Protein AF-A0A1G9GH28-F1 (afdb_monomer)

Structure (mmCIF, N/CA/C/O backbone):
data_AF-A0A1G9GH28-F1
#
_entry.id   AF-A0A1G9GH28-F1
#
loop_
_atom_site.group_PDB
_atom_site.id
_atom_site.type_symbol
_atom_site.label_atom_id
_atom_site.label_alt_id
_atom_site.label_comp_id
_atom_site.label_asym_id
_atom_site.label_entity_id
_atom_site.label_seq_id
_atom_site.pdbx_PDB_ins_code
_atom_site.Cartn_x
_atom_site.Cartn_y
_atom_site.Cartn_z
_atom_site.occupancy
_atom_site.B_iso_or_equiv
_atom_site.auth_seq_id
_atom_site.auth_comp_id
_atom_site.auth_asym_id
_atom_site.auth_atom_id
_atom_site.pdbx_PDB_model_num
ATOM 1 N N . MET A 1 1 ? 6.451 0.059 -19.285 1.00 55.69 1 MET A N 1
ATOM 2 C CA . MET A 1 1 ? 6.804 0.201 -17.859 1.00 55.69 1 MET A CA 1
ATOM 3 C C . MET A 1 1 ? 6.700 -1.140 -17.141 1.00 55.69 1 MET A C 1
ATOM 5 O O . MET A 1 1 ? 7.735 -1.711 -16.861 1.00 55.69 1 MET A O 1
ATOM 9 N N . PHE A 1 2 ? 5.513 -1.733 -16.984 1.00 58.75 2 PHE A N 1
ATOM 10 C CA . PHE A 1 2 ? 5.329 -2.945 -16.159 1.00 58.75 2 PHE A CA 1
ATOM 11 C C . PHE A 1 2 ? 5.827 -4.282 -16.738 1.00 58.75 2 PHE A C 1
ATOM 13 O O . PHE A 1 2 ? 6.141 -5.186 -15.972 1.00 58.75 2 PHE A O 1
ATOM 20 N N . VAL A 1 3 ? 6.002 -4.394 -18.063 1.00 61.50 3 VAL A N 1
ATOM 21 C CA . VAL A 1 3 ? 6.683 -5.558 -18.678 1.00 61.50 3 VAL A CA 1
ATOM 22 C C . VAL A 1 3 ? 8.112 -5.709 -18.135 1.00 61.50 3 VAL A C 1
ATOM 24 O O . VAL A 1 3 ? 8.598 -6.825 -17.993 1.00 61.50 3 VAL A O 1
ATOM 27 N N . LYS A 1 4 ? 8.758 -4.592 -17.758 1.00 73.56 4 LYS A N 1
ATOM 28 C CA . LYS A 1 4 ? 10.094 -4.574 -17.146 1.00 73.56 4 LYS A CA 1
ATOM 29 C C . LYS A 1 4 ? 10.130 -5.307 -15.799 1.00 73.56 4 LYS A C 1
ATOM 31 O O . LYS A 1 4 ? 11.148 -5.898 -15.476 1.00 73.56 4 LYS A O 1
ATOM 36 N N . TYR A 1 5 ? 9.022 -5.304 -15.057 1.00 78.81 5 TYR A N 1
ATOM 37 C CA . TYR A 1 5 ? 8.900 -5.968 -13.754 1.00 78.81 5 TYR A CA 1
ATOM 38 C C . TYR A 1 5 ? 8.437 -7.428 -13.868 1.00 78.81 5 TYR A C 1
ATOM 40 O O . TYR A 1 5 ? 8.140 -8.063 -12.862 1.00 78.81 5 TYR A O 1
ATOM 48 N N . GLY A 1 6 ? 8.297 -7.962 -15.089 1.00 82.31 6 GLY A N 1
ATOM 49 C CA . GLY A 1 6 ? 7.803 -9.325 -15.314 1.00 82.31 6 GLY A CA 1
ATOM 50 C C . GLY A 1 6 ? 6.313 -9.521 -15.005 1.00 82.31 6 GLY A C 1
ATOM 51 O O . GLY A 1 6 ? 5.832 -10.652 -15.023 1.00 82.31 6 GLY A O 1
ATOM 52 N N . LEU A 1 7 ? 5.564 -8.441 -14.748 1.00 86.44 7 LEU A N 1
ATOM 53 C CA . LEU A 1 7 ? 4.136 -8.500 -14.441 1.00 86.44 7 LEU A CA 1
ATOM 54 C C . LEU A 1 7 ? 3.297 -8.420 -15.719 1.00 86.44 7 LEU A C 1
ATOM 56 O O . LEU A 1 7 ? 3.466 -7.526 -16.554 1.00 86.44 7 LEU A O 1
ATOM 60 N N . ASN A 1 8 ? 2.344 -9.344 -15.858 1.00 91.00 8 ASN A N 1
ATOM 61 C CA . ASN A 1 8 ? 1.367 -9.293 -16.940 1.00 91.00 8 ASN A CA 1
ATOM 62 C C . ASN A 1 8 ? 0.296 -8.213 -16.672 1.00 91.00 8 ASN A C 1
ATOM 64 O O . ASN A 1 8 ? 0.131 -7.711 -15.557 1.00 91.00 8 ASN A O 1
ATOM 68 N N . ARG A 1 9 ? -0.470 -7.854 -17.708 1.00 89.00 9 ARG A N 1
ATOM 69 C CA . ARG A 1 9 ? -1.463 -6.771 -17.616 1.00 89.00 9 ARG A CA 1
ATOM 70 C C . ARG A 1 9 ? -2.615 -7.078 -16.652 1.00 89.00 9 ARG A C 1
ATOM 72 O O . ARG A 1 9 ? -3.196 -6.148 -16.104 1.00 89.00 9 ARG A O 1
ATOM 79 N N . GLN A 1 10 ? -2.934 -8.353 -16.435 1.00 93.69 10 GLN A N 1
ATOM 80 C CA . GLN A 1 10 ? -3.988 -8.763 -15.504 1.00 93.69 10 GLN A CA 1
ATOM 81 C C . GLN A 1 10 ? -3.559 -8.549 -14.051 1.00 93.69 10 GLN A C 1
ATOM 83 O O . GLN A 1 10 ? -4.332 -8.006 -13.270 1.00 93.69 10 GLN A O 1
ATOM 88 N N . ILE A 1 11 ? -2.315 -8.893 -13.706 1.00 91.75 11 ILE A N 1
ATOM 89 C CA . ILE A 1 11 ? -1.757 -8.646 -12.372 1.00 91.75 11 ILE A CA 1
ATOM 90 C C . ILE A 1 11 ? -1.689 -7.144 -12.105 1.00 91.75 11 ILE A C 1
ATOM 92 O O . ILE A 1 11 ? -2.075 -6.698 -11.032 1.00 91.75 11 ILE A O 1
ATOM 96 N N . MET A 1 12 ? -1.290 -6.345 -13.097 1.00 91.25 12 MET A N 1
ATOM 97 C CA . MET A 1 12 ? -1.295 -4.886 -12.957 1.00 91.25 12 MET A CA 1
ATOM 98 C C . MET A 1 12 ? -2.691 -4.319 -12.693 1.00 91.25 12 MET A C 1
ATOM 100 O O . MET A 1 12 ? -2.849 -3.441 -11.849 1.00 91.25 12 MET A O 1
ATOM 104 N N . ALA A 1 13 ? -3.708 -4.831 -13.391 1.00 95.00 13 ALA A N 1
ATOM 105 C CA . ALA A 1 13 ? -5.090 -4.442 -13.138 1.00 95.00 13 ALA A CA 1
ATOM 106 C C . ALA A 1 13 ? -5.540 -4.855 -11.728 1.00 95.00 13 ALA A C 1
ATOM 108 O O . ALA A 1 13 ? -6.182 -4.065 -11.044 1.00 95.00 13 ALA A O 1
ATOM 109 N N . LEU A 1 14 ? -5.160 -6.054 -11.273 1.00 96.00 14 LEU A N 1
ATOM 110 C CA . LEU A 1 14 ? -5.452 -6.522 -9.920 1.00 96.00 14 LEU A CA 1
ATOM 111 C C . LEU A 1 14 ? -4.806 -5.627 -8.857 1.00 96.00 14 LEU A C 1
ATOM 113 O O . LEU A 1 14 ? -5.496 -5.230 -7.924 1.00 96.00 14 LEU A O 1
ATOM 117 N N . VAL A 1 15 ? -3.527 -5.267 -9.012 1.00 96.00 15 VAL A N 1
ATOM 118 C CA . VAL A 1 15 ? -2.842 -4.331 -8.103 1.00 96.00 15 VAL A CA 1
ATOM 119 C C . VAL A 1 15 ? -3.612 -3.015 -8.032 1.00 96.00 15 VAL A C 1
ATOM 121 O O . VAL A 1 15 ? -3.970 -2.598 -6.937 1.00 96.00 15 VAL A O 1
ATOM 124 N N . GLY A 1 16 ? -3.983 -2.432 -9.176 1.00 96.25 16 GLY A N 1
ATOM 125 C CA . GLY A 1 16 ? -4.769 -1.195 -9.205 1.00 96.25 16 GLY A CA 1
ATOM 126 C C . GLY A 1 16 ? -6.147 -1.319 -8.540 1.00 96.25 16 GLY A C 1
ATOM 127 O O . GLY A 1 16 ? -6.595 -0.389 -7.875 1.00 96.25 16 GLY A O 1
ATOM 128 N N . VAL A 1 17 ? -6.818 -2.470 -8.659 1.00 98.31 17 VAL A N 1
ATOM 129 C CA . VAL A 1 17 ? -8.085 -2.737 -7.951 1.00 98.31 17 VAL A CA 1
ATOM 130 C C . VAL A 1 17 ? -7.867 -2.828 -6.440 1.00 98.31 17 VAL A C 1
ATOM 132 O O . VAL A 1 17 ? -8.662 -2.275 -5.683 1.00 98.31 17 VAL A O 1
ATOM 135 N N . VAL A 1 18 ? -6.796 -3.485 -5.990 1.00 98.31 18 VAL A N 1
ATOM 136 C CA . VAL A 1 18 ? -6.451 -3.589 -4.563 1.00 98.31 18 VAL A CA 1
ATOM 137 C C . VAL A 1 18 ? -6.061 -2.224 -3.994 1.00 98.31 18 VAL A C 1
ATOM 139 O O . VAL A 1 18 ? -6.485 -1.884 -2.893 1.00 98.31 18 VAL A O 1
ATOM 142 N N . GLU A 1 19 ? -5.321 -1.411 -4.747 1.00 98.00 19 GLU A N 1
ATOM 143 C CA . GLU A 1 19 ? -4.985 -0.035 -4.371 1.00 98.00 19 GLU A CA 1
ATOM 144 C C . GLU A 1 19 ? -6.228 0.851 -4.295 1.00 98.00 19 GLU A C 1
ATOM 146 O O . GLU A 1 19 ? -6.391 1.585 -3.323 1.00 98.00 19 GLU A O 1
ATOM 151 N N . LEU A 1 20 ? -7.138 0.751 -5.271 1.00 98.25 20 LEU A N 1
ATOM 152 C CA . LEU A 1 20 ? -8.405 1.482 -5.255 1.00 98.25 20 LEU A CA 1
ATOM 153 C C . LEU A 1 20 ? -9.264 1.071 -4.056 1.00 98.25 20 LEU A C 1
ATOM 155 O O . LEU A 1 20 ? -9.789 1.933 -3.354 1.00 98.25 20 LEU A O 1
ATOM 159 N N . PHE A 1 21 ? -9.375 -0.234 -3.793 1.00 98.25 21 PHE A N 1
ATOM 160 C CA . PHE A 1 21 ? -10.036 -0.744 -2.597 1.00 98.25 21 PHE A CA 1
ATOM 161 C C . PHE A 1 21 ? -9.392 -0.167 -1.336 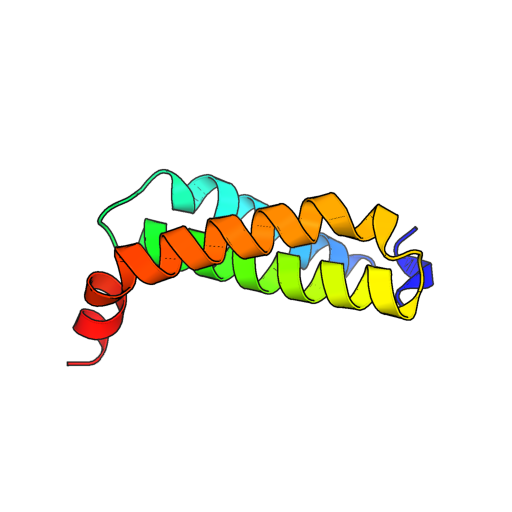1.00 98.25 21 PHE A C 1
ATOM 163 O O . PHE A 1 21 ? -10.100 0.377 -0.495 1.00 98.25 21 PHE A O 1
ATOM 170 N N . GLY A 1 22 ? -8.064 -0.223 -1.224 1.00 98.00 22 GLY A N 1
ATOM 171 C CA . GLY A 1 22 ? -7.327 0.304 -0.081 1.00 98.00 22 GLY A CA 1
ATOM 172 C C . GLY A 1 22 ? -7.560 1.798 0.137 1.00 98.00 22 GLY A C 1
ATOM 173 O O . GLY A 1 22 ? -7.869 2.225 1.250 1.00 98.00 22 GLY A O 1
ATOM 174 N N . ALA A 1 23 ? -7.494 2.581 -0.940 1.00 97.62 23 ALA A N 1
ATOM 175 C CA . ALA A 1 23 ? -7.696 4.024 -0.932 1.00 97.62 23 ALA A CA 1
ATOM 176 C C . ALA A 1 23 ? -9.126 4.429 -0.559 1.00 97.62 23 ALA A C 1
ATOM 178 O O . ALA A 1 23 ? -9.306 5.454 0.088 1.00 97.62 23 ALA A O 1
ATOM 179 N N . VAL A 1 24 ? -10.140 3.645 -0.936 1.00 98.19 24 VAL A N 1
ATOM 180 C CA . VAL A 1 24 ? -11.533 3.880 -0.520 1.00 98.19 24 VAL A CA 1
ATOM 181 C C . VAL A 1 24 ? -11.752 3.414 0.919 1.00 98.19 24 VAL A C 1
ATOM 183 O O . VAL A 1 24 ? -12.299 4.151 1.737 1.00 98.19 24 VAL A O 1
ATOM 186 N N . ALA A 1 25 ? -11.299 2.207 1.253 1.00 97.62 25 ALA A N 1
ATOM 187 C CA . ALA A 1 25 ? -11.536 1.576 2.545 1.00 97.62 25 ALA A CA 1
ATOM 188 C C . ALA A 1 25 ? -10.863 2.331 3.704 1.00 97.62 25 ALA A C 1
ATOM 190 O O . ALA A 1 25 ? -11.436 2.409 4.791 1.00 97.62 25 ALA A O 1
ATOM 191 N N . ILE A 1 26 ? -9.703 2.963 3.473 1.00 96.06 26 ILE A N 1
ATOM 192 C CA . ILE A 1 26 ? -8.992 3.726 4.508 1.00 96.06 26 ILE A CA 1
ATOM 193 C C . ILE A 1 26 ? -9.774 4.954 5.007 1.00 96.06 26 ILE A C 1
ATOM 195 O O . ILE A 1 26 ? -9.474 5.449 6.084 1.00 96.06 26 ILE A O 1
ATOM 199 N N . TRP A 1 27 ? -10.813 5.432 4.316 1.00 96.31 27 TRP A N 1
ATOM 200 C CA . TRP A 1 27 ? -11.664 6.511 4.845 1.00 96.31 27 TRP A CA 1
ATOM 201 C C . TRP A 1 27 ? -12.595 6.054 5.975 1.00 96.31 27 TRP A C 1
ATOM 203 O O . TRP A 1 27 ? -13.052 6.875 6.767 1.00 96.31 27 TRP A O 1
ATOM 213 N N . PHE A 1 28 ? -12.838 4.749 6.104 1.00 95.06 28 PHE A N 1
ATOM 214 C CA . PHE A 1 28 ? -13.703 4.165 7.132 1.00 95.06 28 PHE A CA 1
ATOM 215 C C . PHE A 1 28 ? -12.892 3.781 8.379 1.00 95.06 28 PHE A C 1
ATOM 217 O O . PHE A 1 28 ? -12.845 2.619 8.795 1.00 95.06 28 PHE A O 1
ATOM 224 N N . GLN A 1 29 ? -12.202 4.774 8.949 1.00 90.50 29 GLN A N 1
ATOM 225 C CA . GLN A 1 29 ? -11.353 4.619 10.133 1.00 90.50 29 GLN A CA 1
ATOM 226 C C . GLN A 1 29 ? -12.154 4.192 11.375 1.00 90.50 29 GLN A C 1
ATOM 228 O O . GLN A 1 29 ? -13.344 4.475 11.498 1.00 90.50 29 GLN A O 1
ATOM 233 N N . GLY A 1 30 ? -11.490 3.502 12.307 1.00 86.44 30 GLY A N 1
ATOM 234 C CA . GLY A 1 30 ? -12.102 2.992 13.543 1.00 86.44 30 GLY A CA 1
ATOM 235 C C . GLY A 1 30 ? -12.887 1.683 13.386 1.00 86.44 30 GLY A C 1
ATOM 236 O O . GLY A 1 30 ? -13.251 1.074 14.388 1.00 86.44 30 GLY A O 1
ATOM 237 N N . GLY A 1 31 ? -13.111 1.220 12.153 1.00 92.31 31 GLY A N 1
ATOM 238 C CA . GLY A 1 31 ? -13.694 -0.086 11.846 1.00 92.31 31 GLY A CA 1
ATOM 239 C C . GLY A 1 31 ? -12.726 -1.007 11.102 1.00 92.31 31 GLY A C 1
ATOM 240 O O . GLY A 1 31 ? -11.641 -0.599 10.685 1.00 92.31 31 GLY A O 1
ATOM 241 N N . LEU A 1 32 ? -13.143 -2.262 10.896 1.00 94.50 32 LEU A N 1
ATOM 242 C CA . LEU A 1 32 ? -12.326 -3.279 10.222 1.00 94.50 32 LEU A CA 1
ATOM 243 C C . LEU A 1 32 ? -11.939 -2.863 8.793 1.00 94.50 32 LEU A C 1
ATOM 245 O O . LEU A 1 32 ? -10.819 -3.121 8.364 1.00 94.50 32 LEU A O 1
ATOM 249 N N . PHE A 1 33 ? -12.831 -2.174 8.074 1.00 95.31 33 PHE A N 1
ATOM 250 C CA . PHE A 1 33 ? -12.567 -1.692 6.715 1.00 95.31 33 PHE A CA 1
ATOM 251 C C . PHE A 1 33 ? -11.388 -0.716 6.643 1.00 95.31 33 PHE A C 1
ATOM 253 O O . PHE A 1 33 ? -10.563 -0.855 5.745 1.00 95.31 33 PHE A O 1
ATOM 260 N N . GLY A 1 34 ? -11.250 0.204 7.602 1.00 96.75 34 GLY A N 1
ATOM 261 C CA . GLY A 1 34 ? -10.101 1.110 7.670 1.00 96.75 34 GLY A CA 1
ATOM 262 C C . GLY A 1 34 ? -8.777 0.356 7.807 1.00 96.75 34 GLY A C 1
ATOM 263 O O . GLY A 1 34 ? -7.830 0.628 7.067 1.00 96.75 34 GLY A O 1
ATOM 264 N N . SER A 1 35 ? -8.735 -0.646 8.691 1.00 96.69 35 SER A N 1
ATOM 265 C CA . SER A 1 35 ? -7.555 -1.497 8.893 1.00 96.69 35 SER A CA 1
ATOM 266 C C . SER A 1 35 ? -7.262 -2.385 7.679 1.00 96.69 35 SER A C 1
ATOM 268 O O . SER A 1 35 ? -6.109 -2.497 7.270 1.00 96.69 35 SER A O 1
ATOM 270 N N . LEU A 1 36 ? -8.283 -2.971 7.044 1.00 96.56 36 LEU A N 1
ATOM 271 C CA . 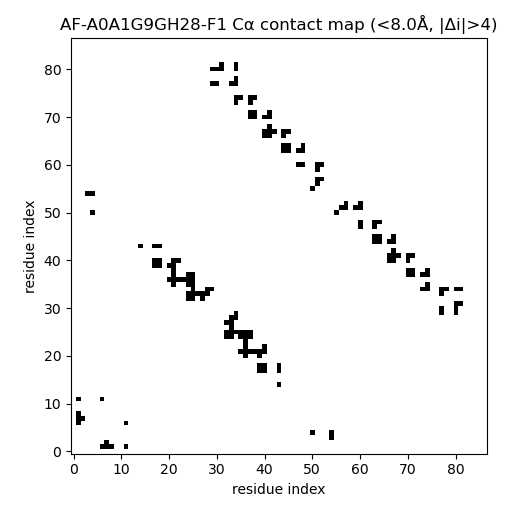LEU A 1 36 ? -8.117 -3.740 5.804 1.00 96.56 36 LEU A CA 1
ATOM 272 C C . LEU A 1 36 ? -7.631 -2.860 4.648 1.00 96.56 36 LEU A C 1
ATOM 274 O O . LEU A 1 36 ? -6.792 -3.294 3.861 1.00 96.56 36 LEU A O 1
ATOM 278 N N . GLY A 1 37 ? -8.112 -1.618 4.566 1.00 97.94 37 GLY A N 1
ATOM 279 C CA . GLY A 1 37 ? -7.656 -0.651 3.577 1.00 97.94 37 GLY A CA 1
ATOM 280 C C . GLY A 1 37 ? -6.185 -0.285 3.762 1.00 97.94 37 GLY A C 1
ATOM 281 O O . GLY A 1 37 ? -5.410 -0.319 2.806 1.00 97.94 37 GLY A O 1
ATOM 282 N N . ALA A 1 38 ? -5.774 -0.026 5.007 1.00 98.12 38 ALA A N 1
ATOM 283 C CA . ALA A 1 38 ? -4.375 0.204 5.353 1.00 98.12 38 ALA A CA 1
ATOM 284 C C . ALA A 1 38 ? -3.493 -1.021 5.047 1.00 98.12 38 ALA A C 1
ATOM 286 O O . ALA A 1 38 ? -2.422 -0.872 4.465 1.00 98.12 38 ALA A O 1
ATOM 287 N N . ALA A 1 39 ? -3.955 -2.236 5.357 1.00 97.75 39 ALA A N 1
ATOM 288 C CA . ALA A 1 39 ? -3.235 -3.468 5.035 1.00 97.75 39 ALA A CA 1
ATOM 289 C C . ALA A 1 39 ? -3.086 -3.691 3.519 1.00 97.75 39 ALA A C 1
ATOM 291 O O . ALA A 1 39 ? -2.011 -4.081 3.061 1.00 97.75 39 ALA A O 1
ATOM 292 N N . ALA A 1 40 ? -4.131 -3.405 2.735 1.00 98.25 40 ALA A N 1
ATOM 293 C CA . ALA A 1 40 ? -4.090 -3.491 1.278 1.00 98.25 40 ALA A CA 1
ATOM 294 C C . ALA A 1 40 ? -3.052 -2.525 0.684 1.00 98.25 40 ALA A C 1
ATOM 296 O O . ALA A 1 40 ? -2.200 -2.957 -0.092 1.00 98.25 40 ALA A O 1
ATOM 297 N N . LEU A 1 41 ? -3.069 -1.253 1.107 1.00 98.56 41 LEU A N 1
ATOM 298 C CA . LEU A 1 41 ? -2.097 -0.243 0.667 1.00 98.56 41 LEU A CA 1
ATOM 299 C C . LEU A 1 41 ? -0.667 -0.582 1.093 1.00 98.56 41 LEU A C 1
ATOM 301 O O . LEU A 1 41 ? 0.268 -0.365 0.323 1.00 98.56 41 LEU A O 1
ATOM 305 N N . LEU A 1 42 ? -0.487 -1.131 2.296 1.00 98.50 42 LEU A N 1
ATOM 306 C CA . LEU A 1 42 ? 0.817 -1.588 2.766 1.00 98.50 42 LEU A CA 1
ATOM 307 C C . LEU A 1 42 ? 1.347 -2.716 1.875 1.00 98.50 42 LEU A C 1
ATOM 309 O O . 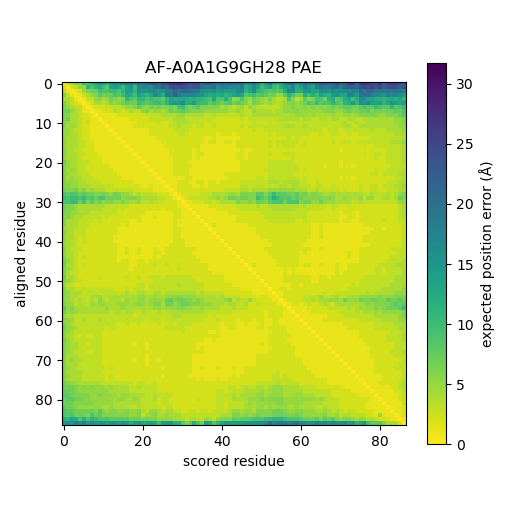LEU A 1 42 ? 2.477 -2.644 1.399 1.00 98.50 42 LEU A O 1
ATOM 313 N N . GLY A 1 43 ? 0.524 -3.732 1.609 1.00 98.19 43 GLY A N 1
ATOM 314 C CA . GLY A 1 43 ? 0.906 -4.878 0.786 1.00 98.19 43 GLY A CA 1
ATOM 315 C C . GLY A 1 43 ? 1.288 -4.489 -0.644 1.00 98.19 43 GLY A C 1
ATOM 316 O O . GLY A 1 43 ? 2.349 -4.890 -1.126 1.00 9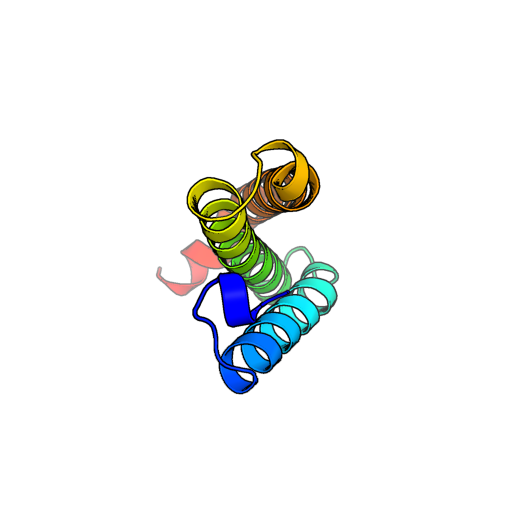8.19 43 GLY A O 1
ATOM 317 N N . THR A 1 44 ? 0.469 -3.670 -1.314 1.00 97.56 44 THR A N 1
ATOM 318 C CA . THR A 1 44 ? 0.769 -3.215 -2.683 1.00 97.56 44 THR A CA 1
ATOM 319 C C . THR A 1 44 ? 2.003 -2.317 -2.721 1.00 97.56 44 THR A C 1
ATOM 321 O O . THR A 1 44 ? 2.847 -2.485 -3.603 1.00 97.56 44 THR A O 1
ATOM 324 N N . SER A 1 45 ? 2.179 -1.442 -1.725 1.00 98.12 45 SER A N 1
ATOM 325 C CA . SER A 1 45 ? 3.362 -0.580 -1.619 1.00 98.12 45 SER A CA 1
ATOM 326 C C . SER A 1 45 ? 4.645 -1.382 -1.400 1.00 98.12 45 SER A C 1
ATOM 328 O O . SER A 1 45 ? 5.648 -1.098 -2.046 1.00 98.12 45 SER A O 1
ATOM 330 N N . LEU A 1 46 ? 4.630 -2.420 -0.554 1.00 98.19 46 LEU A N 1
ATOM 331 C CA . LEU A 1 46 ? 5.785 -3.310 -0.370 1.00 98.19 46 LEU A CA 1
ATOM 332 C C . LEU A 1 46 ? 6.156 -4.040 -1.669 1.00 98.19 46 LEU A C 1
ATOM 334 O O . LEU A 1 46 ? 7.336 -4.116 -2.016 1.00 98.19 46 LEU A O 1
ATOM 338 N N . GLY A 1 47 ? 5.159 -4.516 -2.422 1.00 95.62 47 GLY A N 1
ATOM 339 C CA . GLY A 1 47 ? 5.379 -5.098 -3.748 1.00 95.62 47 GLY A CA 1
ATOM 340 C C . GLY A 1 47 ? 6.001 -4.101 -4.734 1.00 95.62 47 GLY A C 1
ATOM 341 O O . GLY A 1 47 ? 6.962 -4.435 -5.431 1.00 95.62 47 GLY A O 1
ATOM 342 N N . ALA A 1 48 ? 5.504 -2.861 -4.754 1.00 95.25 48 ALA A N 1
ATOM 343 C CA . ALA A 1 48 ? 6.033 -1.791 -5.597 1.00 95.25 48 ALA A CA 1
ATOM 344 C C . ALA A 1 48 ? 7.473 -1.400 -5.220 1.00 95.25 48 ALA A C 1
ATOM 346 O O . ALA A 1 48 ? 8.314 -1.249 -6.106 1.00 95.25 48 ALA A O 1
ATOM 347 N N . ILE A 1 49 ? 7.792 -1.308 -3.922 1.00 96.81 49 ILE A N 1
ATOM 348 C CA . ILE A 1 49 ? 9.164 -1.083 -3.435 1.00 96.81 49 ILE A CA 1
ATOM 349 C C . ILE A 1 49 ? 10.087 -2.187 -3.951 1.00 96.81 49 ILE A C 1
ATOM 351 O O . ILE A 1 49 ? 11.134 -1.883 -4.517 1.00 96.81 49 ILE A O 1
ATOM 355 N N . GLY A 1 50 ? 9.688 -3.456 -3.816 1.00 94.94 50 GLY A N 1
ATOM 356 C CA . GLY A 1 50 ? 10.453 -4.584 -4.350 1.00 94.94 50 GLY A CA 1
ATOM 357 C C . GLY A 1 50 ? 10.716 -4.443 -5.851 1.00 94.94 50 GLY A C 1
ATOM 358 O O . GLY A 1 50 ? 11.853 -4.600 -6.292 1.00 94.94 50 GLY A O 1
ATOM 359 N N . CYS A 1 51 ? 9.698 -4.058 -6.628 1.00 94.12 51 CYS A N 1
ATOM 360 C CA . CYS A 1 51 ? 9.859 -3.846 -8.064 1.00 94.12 51 CYS A CA 1
ATOM 361 C C . CYS A 1 51 ? 10.865 -2.730 -8.388 1.00 94.12 51 CYS A C 1
ATOM 363 O O . CYS A 1 51 ? 11.750 -2.916 -9.225 1.00 94.12 51 CYS A O 1
ATOM 365 N N . HIS A 1 52 ? 10.775 -1.591 -7.701 1.00 94.88 52 HIS A N 1
ATOM 366 C CA . HIS A 1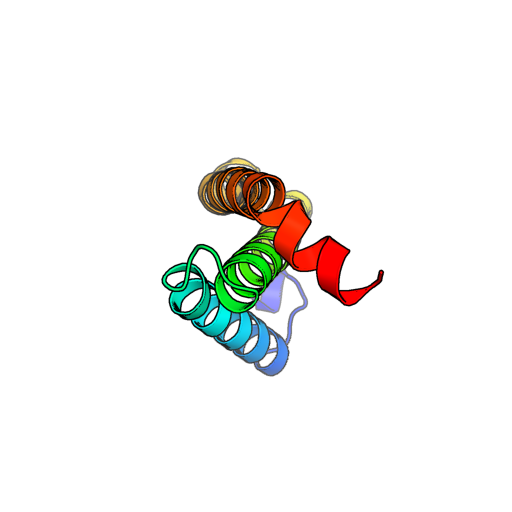 52 ? 11.695 -0.479 -7.924 1.00 94.88 52 HIS A CA 1
ATOM 367 C C . HIS A 1 52 ? 13.125 -0.791 -7.476 1.00 94.88 52 HIS A C 1
ATOM 369 O O . HIS A 1 52 ? 14.066 -0.386 -8.150 1.00 94.88 52 HIS A O 1
ATOM 375 N N . LEU A 1 53 ? 13.312 -1.542 -6.387 1.00 93.62 53 LEU A N 1
ATOM 376 C CA . LEU A 1 53 ? 14.646 -1.925 -5.917 1.00 93.62 53 LEU A CA 1
ATOM 377 C C . LEU A 1 53 ? 15.320 -2.980 -6.808 1.00 93.62 53 LEU A C 1
ATOM 379 O O . LEU A 1 53 ? 16.543 -2.970 -6.917 1.00 93.62 53 LEU A O 1
ATOM 383 N N . ILE A 1 54 ? 14.553 -3.881 -7.434 1.00 93.44 54 ILE A N 1
ATOM 384 C CA . ILE A 1 54 ? 15.100 -4.930 -8.312 1.00 93.44 54 ILE A CA 1
ATOM 385 C C . ILE A 1 54 ? 15.371 -4.397 -9.725 1.00 93.44 54 ILE A C 1
ATOM 387 O O . ILE A 1 54 ? 16.399 -4.728 -10.316 1.00 93.44 54 ILE A O 1
ATOM 391 N N . TRP A 1 55 ? 14.450 -3.608 -10.292 1.00 92.69 55 TRP A N 1
ATOM 392 C CA . TRP A 1 55 ? 14.481 -3.258 -11.718 1.00 92.69 55 TRP A CA 1
ATOM 393 C C . TRP A 1 55 ? 14.715 -1.771 -12.017 1.00 92.69 55 TRP A C 1
ATOM 395 O O . TRP A 1 55 ? 15.079 -1.456 -13.153 1.00 92.69 55 TRP A O 1
ATOM 405 N N . ASP A 1 56 ? 14.534 -0.859 -11.059 1.00 91.31 56 ASP A N 1
ATOM 406 C CA . ASP A 1 56 ? 14.699 0.592 -11.247 1.00 91.31 56 ASP A CA 1
ATOM 407 C C . ASP A 1 56 ? 15.734 1.184 -10.275 1.00 91.31 56 ASP A C 1
ATOM 409 O O . ASP A 1 56 ? 16.643 0.497 -9.809 1.00 91.31 56 ASP A O 1
ATOM 413 N N . THR A 1 57 ? 15.644 2.490 -10.006 1.00 93.31 57 THR A N 1
ATOM 414 C CA . THR A 1 57 ? 16.423 3.138 -8.957 1.00 93.31 57 THR A CA 1
ATOM 415 C C . THR A 1 57 ? 15.600 3.253 -7.680 1.00 93.31 57 THR A C 1
ATOM 417 O O . THR A 1 57 ? 14.380 3.411 -7.705 1.00 93.31 57 THR A O 1
ATOM 420 N N . TRP A 1 58 ? 16.274 3.270 -6.530 1.00 93.75 58 TRP A N 1
ATOM 421 C CA . TRP A 1 58 ? 15.612 3.463 -5.236 1.00 93.75 58 TRP A CA 1
ATOM 422 C C . TRP A 1 58 ? 14.801 4.770 -5.158 1.00 93.75 58 TRP A C 1
ATOM 424 O O . TRP A 1 58 ? 13.827 4.848 -4.412 1.00 93.75 58 TRP A O 1
ATOM 434 N N . LYS A 1 59 ? 15.185 5.790 -5.940 1.00 96.50 59 LYS A N 1
ATOM 435 C CA . LYS A 1 59 ? 14.515 7.097 -5.990 1.00 96.50 59 LYS A CA 1
ATOM 436 C C . LYS A 1 59 ? 13.107 6.982 -6.568 1.00 96.50 59 LYS A C 1
ATOM 438 O O . LYS A 1 59 ? 12.200 7.656 -6.089 1.00 96.50 59 LYS A O 1
ATOM 443 N N . ASP A 1 60 ? 12.922 6.093 -7.540 1.00 94.62 60 ASP A N 1
ATOM 444 C CA . ASP A 1 60 ? 11.625 5.848 -8.174 1.00 94.62 60 ASP A CA 1
ATOM 445 C C . ASP A 1 60 ? 10.645 5.180 -7.193 1.00 94.62 60 ASP A C 1
ATOM 447 O O . ASP A 1 60 ? 9.439 5.400 -7.266 1.00 94.62 60 ASP A O 1
ATOM 451 N N . GLY A 1 61 ? 11.166 4.442 -6.204 1.00 95.38 61 GLY A N 1
ATOM 452 C CA . GLY A 1 61 ? 10.382 3.802 -5.146 1.00 95.38 61 GLY A CA 1
ATOM 453 C C . GLY A 1 61 ? 10.004 4.704 -3.965 1.00 95.38 61 GLY A C 1
ATOM 454 O O . GLY A 1 61 ? 9.295 4.243 -3.071 1.00 95.38 61 GLY A O 1
ATOM 455 N N . VAL A 1 62 ? 10.449 5.968 -3.917 1.00 98.00 62 VAL A N 1
ATOM 456 C CA . VAL A 1 62 ? 10.182 6.876 -2.778 1.00 98.00 62 VAL A CA 1
ATOM 457 C C . VAL A 1 62 ? 8.689 7.040 -2.472 1.00 98.00 62 VAL A C 1
ATOM 459 O O . VAL A 1 62 ? 8.327 6.902 -1.301 1.00 98.00 62 VAL A O 1
ATOM 462 N N . PRO A 1 63 ? 7.796 7.253 -3.458 1.00 97.25 63 PRO A N 1
ATOM 463 C CA . PRO A 1 63 ? 6.361 7.327 -3.188 1.00 97.25 63 PRO A CA 1
ATOM 464 C C . PRO A 1 63 ? 5.817 6.059 -2.518 1.00 97.25 63 PRO A C 1
ATOM 466 O O . PRO A 1 63 ? 5.091 6.152 -1.532 1.00 97.25 63 PRO A O 1
ATOM 469 N N . ALA A 1 64 ? 6.225 4.875 -2.988 1.00 97.25 64 ALA A N 1
ATOM 470 C CA . ALA A 1 64 ? 5.802 3.603 -2.405 1.00 97.25 64 ALA A CA 1
ATOM 471 C C . ALA A 1 64 ? 6.350 3.410 -0.978 1.00 97.25 64 ALA A C 1
ATOM 473 O O . ALA A 1 64 ? 5.629 2.929 -0.109 1.00 97.25 64 ALA A O 1
ATOM 474 N N . MET A 1 65 ? 7.582 3.848 -0.695 1.00 98.38 65 MET A N 1
ATOM 475 C CA . MET A 1 65 ? 8.150 3.831 0.663 1.00 98.38 65 MET A CA 1
ATOM 476 C C . MET A 1 65 ? 7.366 4.719 1.636 1.00 98.38 65 MET A C 1
ATOM 478 O O . MET A 1 65 ? 7.102 4.312 2.771 1.00 98.38 65 MET A O 1
ATOM 482 N N . ILE A 1 66 ? 6.947 5.907 1.195 1.00 98.50 66 ILE A N 1
ATOM 483 C CA . ILE A 1 66 ? 6.122 6.811 2.006 1.00 98.50 66 ILE A CA 1
ATOM 484 C C . ILE A 1 66 ? 4.747 6.182 2.259 1.00 98.50 66 ILE A C 1
ATOM 486 O O . ILE A 1 66 ? 4.326 6.098 3.414 1.00 98.50 66 ILE A O 1
ATOM 490 N N . THR A 1 67 ? 4.071 5.682 1.219 1.00 98.06 67 THR A N 1
ATOM 491 C CA . THR A 1 67 ? 2.756 5.035 1.364 1.00 98.06 67 THR A CA 1
ATOM 492 C C . THR A 1 67 ? 2.828 3.802 2.259 1.00 98.06 67 THR A C 1
ATOM 494 O O . THR A 1 67 ? 1.980 3.651 3.138 1.00 98.06 67 THR A O 1
ATOM 497 N N . ALA A 1 68 ? 3.856 2.959 2.117 1.00 98.50 68 ALA A N 1
ATOM 498 C CA . ALA A 1 68 ? 4.078 1.814 2.999 1.00 98.50 68 ALA A CA 1
ATOM 499 C C . ALA A 1 68 ? 4.243 2.258 4.459 1.00 98.50 68 ALA A C 1
ATOM 501 O O . ALA A 1 68 ? 3.596 1.721 5.351 1.00 98.50 68 ALA A O 1
ATOM 502 N N . THR A 1 69 ? 5.056 3.286 4.711 1.00 98.69 69 THR A N 1
ATOM 503 C CA . THR A 1 69 ? 5.279 3.787 6.074 1.00 98.69 69 THR A CA 1
ATOM 504 C C . THR A 1 69 ? 3.983 4.319 6.691 1.00 98.69 69 THR A C 1
ATOM 506 O O . THR A 1 69 ? 3.624 3.938 7.803 1.00 98.69 69 THR A O 1
ATOM 509 N N . LEU A 1 70 ? 3.241 5.164 5.969 1.00 98.38 70 LEU A N 1
ATOM 510 C CA . LEU A 1 70 ? 1.996 5.750 6.473 1.00 98.38 70 LEU A CA 1
ATOM 511 C C . LEU A 1 70 ? 0.900 4.698 6.678 1.00 98.38 70 LEU A C 1
ATOM 513 O O . LEU A 1 70 ? 0.231 4.701 7.709 1.00 98.38 70 LEU A O 1
ATOM 517 N N . SER A 1 71 ? 0.735 3.771 5.734 1.00 98.00 71 SER A N 1
ATOM 518 C CA . SER A 1 71 ? -0.244 2.685 5.859 1.00 98.00 71 SER A CA 1
ATOM 519 C C . SER A 1 71 ? 0.100 1.720 6.996 1.00 98.00 71 SER A C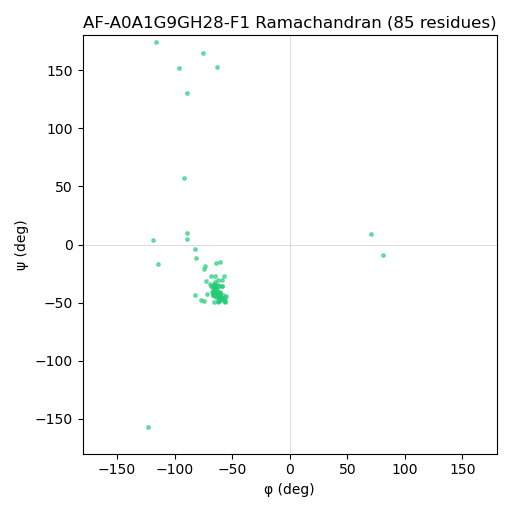 1
ATOM 521 O O . SER A 1 71 ? -0.803 1.304 7.719 1.00 98.00 71 SER A O 1
ATOM 523 N N . ALA A 1 72 ? 1.383 1.436 7.241 1.00 98.31 72 ALA A N 1
ATOM 524 C CA . ALA A 1 72 ? 1.815 0.669 8.407 1.00 98.31 72 ALA A CA 1
ATOM 525 C C . ALA A 1 72 ? 1.464 1.375 9.725 1.00 98.31 72 ALA A C 1
ATOM 527 O O . ALA A 1 72 ? 0.968 0.727 10.645 1.00 98.31 72 ALA A O 1
ATOM 528 N N . LEU A 1 73 ? 1.661 2.696 9.814 1.00 98.25 73 LEU A N 1
ATOM 529 C CA . LEU A 1 73 ? 1.280 3.473 10.999 1.00 98.25 73 LEU A CA 1
ATOM 530 C C . LEU A 1 73 ? -0.234 3.433 11.251 1.00 98.25 73 LEU A C 1
ATOM 532 O O . LEU A 1 73 ? -0.654 3.259 12.394 1.00 98.25 73 LEU A O 1
ATOM 536 N N . VAL A 1 74 ? -1.048 3.547 10.197 1.00 96.75 74 VAL A N 1
ATOM 537 C CA . VAL A 1 74 ? -2.516 3.447 10.297 1.00 96.75 74 VAL A CA 1
ATOM 538 C C . VAL A 1 74 ? -2.953 2.034 10.689 1.00 96.75 74 VAL A C 1
ATOM 540 O O . VAL A 1 74 ? -3.803 1.861 11.558 1.00 96.75 74 VAL A O 1
ATOM 543 N N . LEU A 1 75 ? -2.357 0.998 10.098 1.00 97.25 75 LEU A N 1
ATOM 544 C CA . LEU A 1 75 ? -2.670 -0.382 10.462 1.00 97.25 75 LEU A CA 1
ATOM 545 C C . LEU A 1 75 ? -2.292 -0.673 11.922 1.00 97.25 75 LEU A C 1
ATOM 547 O O . LEU A 1 75 ? -3.051 -1.313 12.648 1.00 97.25 75 LEU A O 1
ATOM 551 N N . TRP A 1 76 ? -1.140 -0.169 12.368 1.00 97.31 76 TRP A N 1
ATOM 552 C CA . TRP A 1 76 ? -0.673 -0.328 13.741 1.00 97.31 76 TRP A CA 1
ATOM 553 C C . TRP A 1 76 ? -1.559 0.395 14.760 1.00 97.31 76 TRP A C 1
ATOM 555 O O . TRP A 1 76 ? -1.777 -0.120 15.862 1.00 97.31 76 TRP A O 1
ATOM 565 N N . SER A 1 77 ? -2.086 1.573 14.410 1.00 95.69 77 SER A N 1
ATOM 566 C CA . SER A 1 77 ? -3.024 2.300 15.270 1.00 95.69 77 SER A CA 1
ATOM 567 C C . SER A 1 77 ? -4.380 1.590 15.369 1.00 95.69 77 SER A C 1
ATOM 569 O O . SER A 1 77 ? -4.971 1.567 16.445 1.00 95.69 77 SER A O 1
ATOM 571 N N . GLY A 1 78 ? -4.832 0.937 14.292 1.00 93.88 78 GLY A N 1
ATOM 572 C CA . GLY A 1 78 ? -6.074 0.158 14.229 1.00 93.88 78 GLY A CA 1
ATOM 573 C C . GLY A 1 78 ? -5.956 -1.326 14.609 1.00 93.88 78 GLY A C 1
ATOM 574 O O . GLY A 1 78 ? -6.904 -2.081 14.380 1.00 93.88 78 GLY A O 1
ATOM 575 N N . ARG A 1 79 ? -4.818 -1.775 15.160 1.00 94.94 79 ARG A N 1
ATOM 576 C CA . ARG A 1 79 ? -4.524 -3.207 15.383 1.00 94.94 79 ARG A CA 1
ATOM 577 C C . ARG A 1 79 ? -5.536 -3.921 16.282 1.00 94.94 79 ARG A C 1
ATOM 579 O O . ARG A 1 79 ? -5.856 -5.074 16.023 1.00 94.94 79 ARG A O 1
ATOM 586 N N . GLU A 1 80 ? -6.077 -3.242 17.294 1.00 95.25 80 GLU A N 1
ATOM 587 C CA . GLU A 1 80 ? -7.012 -3.857 18.250 1.00 95.25 80 GLU A CA 1
ATOM 588 C C . GLU A 1 80 ? -8.317 -4.282 17.557 1.00 95.25 80 GLU A C 1
ATOM 590 O O . GLU A 1 80 ? -8.867 -5.338 17.852 1.00 95.25 80 GLU A O 1
ATOM 595 N N . VAL A 1 81 ? -8.767 -3.512 16.557 1.00 93.94 81 VAL A N 1
ATOM 596 C CA . VAL A 1 81 ? -9.949 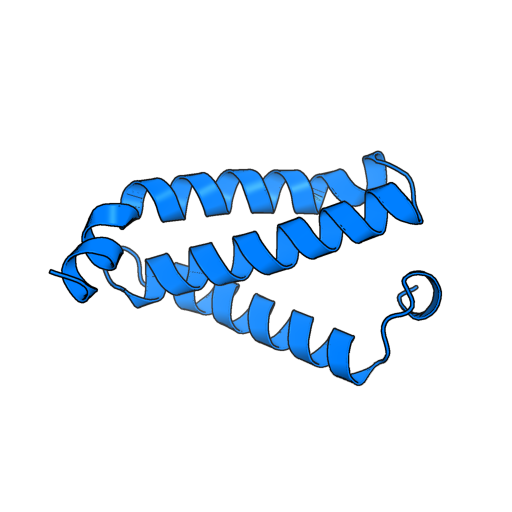-3.841 15.740 1.00 93.94 81 VAL A CA 1
ATOM 597 C C . VAL A 1 81 ? -9.731 -5.123 14.934 1.00 93.94 81 VAL A C 1
ATOM 599 O O . VAL A 1 81 ? -10.664 -5.904 14.744 1.00 93.94 81 VAL A O 1
ATOM 602 N N . VAL A 1 82 ? -8.497 -5.342 14.467 1.00 94.00 82 VAL A N 1
ATOM 603 C CA . VAL A 1 82 ? -8.105 -6.546 13.723 1.00 94.00 82 VAL A CA 1
ATOM 604 C C . VAL A 1 82 ? -7.989 -7.740 14.666 1.00 94.00 82 VAL A C 1
ATOM 606 O O . VAL A 1 82 ? -8.561 -8.788 14.387 1.00 94.00 82 VAL A O 1
ATOM 609 N N . LEU A 1 83 ? -7.286 -7.583 15.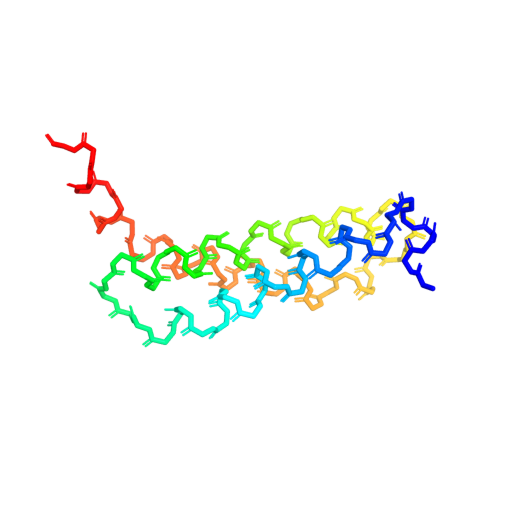791 1.00 94.69 83 LEU A N 1
ATOM 610 C CA . LEU A 1 83 ? -7.075 -8.655 16.768 1.00 94.69 83 LEU A CA 1
ATOM 611 C C . LEU A 1 83 ? -8.389 -9.145 17.386 1.00 94.69 83 LEU A C 1
ATOM 613 O O . LEU A 1 83 ? -8.547 -10.345 17.588 1.00 94.69 83 LEU A O 1
ATOM 617 N N . ALA A 1 84 ? -9.358 -8.251 17.597 1.00 94.25 84 ALA A N 1
ATOM 618 C CA . ALA A 1 84 ? -10.686 -8.601 18.096 1.00 94.25 84 ALA A CA 1
ATOM 619 C C . ALA A 1 84 ? -11.475 -9.563 17.185 1.00 94.25 84 ALA A C 1
ATOM 621 O O . ALA A 1 84 ? -12.461 -10.132 17.635 1.00 94.25 84 ALA A O 1
ATOM 622 N N . GLN A 1 85 ? -11.073 -9.761 15.922 1.00 91.69 85 GLN A N 1
ATOM 623 C CA 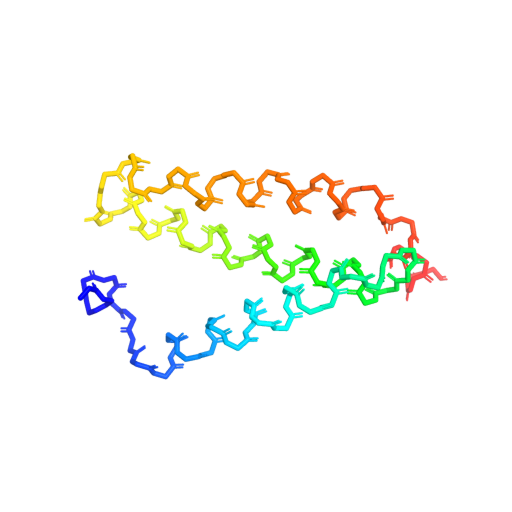. GLN A 1 85 ? -11.707 -10.743 15.028 1.00 91.69 85 GLN A CA 1
ATOM 624 C C . GLN A 1 85 ? -11.211 -12.182 15.257 1.00 91.69 85 GLN A C 1
ATOM 626 O O . GLN A 1 85 ? -11.775 -13.117 14.693 1.00 91.69 85 GLN A O 1
ATOM 631 N N . PHE A 1 86 ? -10.138 -12.357 16.034 1.00 89.56 86 PHE A N 1
ATOM 632 C CA . PHE A 1 86 ? -9.475 -13.645 16.273 1.00 89.56 86 PHE A CA 1
ATOM 633 C C . PHE A 1 86 ? -9.489 -14.072 17.750 1.00 89.56 86 PHE A C 1
ATOM 635 O O . PHE A 1 86 ? -8.862 -15.076 18.090 1.00 89.56 86 PHE A O 1
ATOM 642 N N . ALA A 1 87 ? -10.157 -13.299 18.610 1.00 78.00 87 ALA A N 1
ATOM 643 C CA . ALA A 1 87 ? -10.357 -13.576 20.031 1.00 78.00 87 ALA A CA 1
ATOM 644 C C . ALA A 1 87 ? -11.730 -14.220 20.262 1.00 78.00 87 ALA A C 1
ATOM 646 O O . ALA A 1 87 ? -11.805 -15.118 21.130 1.00 78.00 87 ALA A O 1
#

Secondary structure (DSSP, 8-state):
-GGGGT--HHHHHHHHHHHHHHHHHTTSTTSHHHHHHHHHHHHHHHHHHHHHHHHS-TTTTHHHHHHHHHHHHHHHHTHHHHHTT--

Mean predicted aligned error: 3.47 Å

pLDDT: mean 93.54, std 8.05, range [55.69, 98.69]

Solvent-accessible surface area (backbone atoms only — not comparable to full-atom values): 4513 Å² total; per-residue (Å²): 119,56,67,74,69,74,47,52,73,66,57,54,50,48,51,52,51,44,41,50,48,10,66,58,27,42,74,44,61,97,43,60,50,13,32,52,9,17,48,36,35,24,52,55,18,53,53,46,30,52,46,18,61,76,72,55,50,65,74,76,19,45,67,31,52,51,47,22,52,55,21,46,53,51,26,63,74,38,39,65,61,57,52,64,77,79,112

Foldseek 3Di:
DCVLLVDDPVVVVVLVVLLVQLVVQCVVAPAPSVLSSLVSLLVSLVVLCVSCVVRHPNVVSVVSVVSNVVSVVSNVVNVVNVVVVVD

Radius of gyration: 14.05 Å; Cα contacts (8 Å, |Δi|>4): 93; chains: 1; bounding box: 30×21×39 Å

Sequence (87 aa):
MFVKYGLNRQIMALVGVVELFGAVAIWFQGGLFGSLGAAALLGTSLGAIGCHLIWDTWKDGVPAMITATLSALVLWSGREVVLAQFA

Organism: NCBI:txid571298